Protein AF-A0A4R5WVM8-F1 (afdb_monomer_lite)

Radius of gyration: 20.5 Å; chains: 1; bounding box: 58×30×49 Å

Structure (mmCIF, N/CA/C/O backbone):
data_AF-A0A4R5WVM8-F1
#
_entry.id   AF-A0A4R5WVM8-F1
#
loop_
_atom_site.group_PDB
_atom_site.id
_atom_site.type_symbol
_atom_site.label_atom_id
_atom_site.label_alt_id
_atom_site.label_comp_id
_atom_site.label_asym_id
_atom_site.label_entity_id
_atom_site.label_seq_id
_atom_site.pdbx_PDB_ins_code
_atom_site.Cartn_x
_atom_site.Cartn_y
_atom_site.Cartn_z
_atom_site.occupancy
_atom_site.B_iso_or_equiv
_atom_site.auth_seq_id
_atom_site.auth_comp_id
_atom_site.auth_asym_id
_atom_site.auth_atom_id
_atom_site.pdbx_PDB_model_num
ATOM 1 N N . MET A 1 1 ? 36.951 17.154 -14.760 1.00 49.91 1 MET A N 1
ATOM 2 C CA . MET A 1 1 ? 36.789 16.635 -13.388 1.00 49.91 1 MET A CA 1
ATOM 3 C C . MET A 1 1 ? 35.456 15.927 -13.402 1.00 49.91 1 MET A C 1
ATOM 5 O O . MET A 1 1 ? 34.437 16.581 -13.221 1.00 49.91 1 MET A O 1
ATOM 9 N N . ASP A 1 2 ? 35.464 14.653 -13.777 1.00 64.06 2 ASP A N 1
ATOM 10 C CA . ASP A 1 2 ? 34.254 13.838 -13.799 1.00 64.06 2 ASP A CA 1
ATOM 11 C C . ASP A 1 2 ? 33.844 13.581 -12.348 1.00 64.06 2 ASP A C 1
ATOM 13 O O . ASP A 1 2 ? 34.681 13.200 -11.528 1.00 64.06 2 ASP A O 1
ATOM 17 N N . ASP A 1 3 ? 32.599 13.902 -11.994 1.00 62.12 3 ASP A N 1
ATOM 18 C CA . ASP A 1 3 ? 32.075 13.632 -10.656 1.00 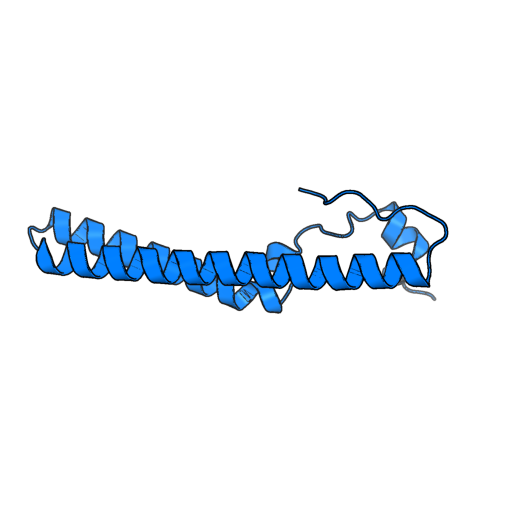62.12 3 ASP A CA 1
ATOM 19 C C . ASP A 1 3 ? 32.031 12.104 -10.475 1.00 62.12 3 ASP A C 1
ATOM 21 O O . ASP A 1 3 ? 31.317 11.446 -11.238 1.00 62.12 3 ASP A O 1
ATOM 25 N N . PRO A 1 4 ? 32.748 11.517 -9.495 1.00 59.78 4 PRO A N 1
ATOM 26 C CA . PRO A 1 4 ? 32.741 10.072 -9.272 1.00 59.78 4 PRO A CA 1
ATOM 27 C C . PRO A 1 4 ? 31.338 9.515 -8.994 1.00 59.78 4 PRO A C 1
ATOM 29 O O . PRO A 1 4 ? 31.103 8.324 -9.157 1.00 59.78 4 PRO A O 1
ATOM 32 N N . ARG A 1 5 ? 30.371 10.369 -8.627 1.00 58.91 5 ARG A N 1
ATOM 33 C CA . ARG A 1 5 ? 28.951 10.001 -8.510 1.00 58.91 5 ARG A CA 1
ATOM 34 C C . ARG A 1 5 ? 28.242 9.780 -9.848 1.00 58.91 5 ARG A C 1
ATOM 36 O O . ARG A 1 5 ? 27.068 9.443 -9.854 1.00 58.91 5 ARG A O 1
ATOM 43 N N . THR A 1 6 ? 28.905 10.021 -10.973 1.00 62.38 6 THR A N 1
ATOM 44 C CA . THR A 1 6 ? 28.304 9.900 -12.310 1.00 62.38 6 THR A CA 1
ATOM 45 C C . THR A 1 6 ? 29.005 8.846 -13.161 1.00 62.38 6 THR A C 1
ATOM 47 O O . THR A 1 6 ? 28.560 8.597 -14.277 1.00 62.38 6 THR A O 1
ATOM 50 N N . ASP A 1 7 ? 30.068 8.207 -12.655 1.00 75.81 7 ASP A N 1
ATOM 51 C CA . ASP A 1 7 ? 30.700 7.076 -13.336 1.00 75.81 7 ASP A CA 1
ATOM 52 C C . ASP A 1 7 ? 29.769 5.850 -13.255 1.00 75.81 7 ASP A C 1
ATOM 54 O O . ASP A 1 7 ? 29.569 5.308 -12.162 1.00 75.81 7 ASP A O 1
ATOM 58 N N . PRO A 1 8 ? 29.191 5.390 -14.383 1.00 70.75 8 PRO A N 1
ATOM 59 C CA . PRO A 1 8 ? 28.265 4.264 -14.376 1.00 70.75 8 PRO A CA 1
ATOM 60 C C . PRO A 1 8 ? 28.925 2.974 -13.882 1.00 70.75 8 PRO A C 1
ATOM 62 O O . PRO A 1 8 ? 28.254 2.143 -13.273 1.00 70.75 8 PRO A O 1
ATOM 65 N N . VAL A 1 9 ? 30.230 2.807 -14.121 1.00 75.50 9 VAL A N 1
ATOM 66 C CA . VAL A 1 9 ? 30.961 1.583 -13.777 1.00 75.50 9 VAL A CA 1
ATOM 67 C C . VAL A 1 9 ? 31.220 1.514 -12.274 1.00 75.50 9 VAL A C 1
ATOM 69 O O . VAL A 1 9 ? 31.020 0.464 -11.662 1.00 75.50 9 VAL A O 1
ATOM 72 N N . ASP A 1 10 ? 31.621 2.624 -11.647 1.00 73.62 10 ASP A N 1
ATOM 73 C CA . ASP A 1 10 ? 31.838 2.640 -10.196 1.00 73.62 10 ASP A CA 1
ATOM 74 C C . ASP A 1 10 ? 30.514 2.641 -9.413 1.00 73.62 10 ASP A C 1
ATOM 76 O O . ASP A 1 10 ? 30.426 2.026 -8.343 1.00 73.62 10 ASP A O 1
ATOM 80 N N . HIS A 1 11 ? 29.445 3.227 -9.969 1.00 71.38 11 HIS A N 1
ATOM 81 C CA . HIS A 1 11 ? 28.109 3.133 -9.380 1.00 71.38 11 HIS A CA 1
ATOM 82 C C . HIS A 1 11 ? 27.545 1.709 -9.392 1.00 71.38 11 HIS A C 1
ATOM 84 O O . HIS A 1 11 ? 26.999 1.279 -8.371 1.00 71.38 11 HIS A O 1
ATOM 90 N N . ASP A 1 12 ? 27.728 0.963 -10.482 1.00 72.94 12 ASP A N 1
ATOM 91 C CA . ASP A 1 12 ? 27.322 -0.447 -10.575 1.00 72.94 12 ASP A CA 1
ATOM 92 C C . ASP A 1 12 ? 28.089 -1.330 -9.571 1.00 72.94 12 ASP A C 1
ATOM 94 O O . ASP A 1 12 ? 27.533 -2.236 -8.951 1.00 72.94 12 ASP A O 1
ATOM 98 N N . ARG A 1 13 ? 29.368 -1.013 -9.324 1.00 73.88 13 ARG A N 1
ATOM 99 C CA . ARG A 1 13 ? 30.232 -1.785 -8.419 1.00 73.88 13 ARG A CA 1
ATOM 100 C C . ARG A 1 13 ? 29.974 -1.524 -6.932 1.00 73.88 13 ARG A C 1
ATOM 102 O O . ARG A 1 13 ? 30.176 -2.421 -6.114 1.00 73.88 13 ARG A O 1
ATOM 109 N N . THR A 1 14 ? 29.616 -0.296 -6.554 1.00 80.00 14 THR A N 1
ATOM 110 C CA . THR A 1 14 ? 29.584 0.138 -5.141 1.00 80.00 14 THR A CA 1
ATOM 111 C C . THR A 1 14 ? 28.183 0.362 -4.581 1.00 80.00 14 THR A C 1
ATOM 113 O O . THR A 1 14 ? 28.029 0.506 -3.365 1.00 80.00 14 THR A O 1
ATOM 116 N N . THR A 1 15 ? 27.149 0.363 -5.427 1.00 72.38 15 THR A N 1
ATOM 117 C CA . THR A 1 15 ? 25.763 0.580 -5.000 1.00 72.38 15 THR A CA 1
ATOM 118 C C . THR A 1 15 ? 24.886 -0.630 -5.296 1.00 72.38 15 THR A C 1
ATOM 120 O O . THR A 1 15 ? 25.089 -1.365 -6.254 1.00 72.38 15 THR A O 1
ATOM 123 N N . ARG A 1 16 ? 23.874 -0.859 -4.452 1.00 71.50 16 ARG A N 1
ATOM 124 C CA . ARG A 1 16 ? 22.829 -1.842 -4.753 1.00 71.50 16 ARG A CA 1
ATOM 125 C C . ARG A 1 16 ? 21.782 -1.148 -5.619 1.00 71.50 16 ARG A C 1
ATOM 127 O O . ARG A 1 16 ? 21.104 -0.246 -5.129 1.00 71.50 16 ARG A O 1
ATOM 134 N N . GLN A 1 17 ? 21.627 -1.611 -6.857 1.00 69.94 17 GLN A N 1
ATOM 135 C CA . GLN A 1 17 ? 20.783 -1.012 -7.902 1.00 69.94 17 GLN A CA 1
ATOM 136 C C . GLN A 1 17 ? 19.353 -0.656 -7.437 1.00 69.94 17 GLN A C 1
ATOM 138 O O . GLN A 1 17 ? 18.816 0.379 -7.817 1.00 69.94 17 GLN A O 1
ATOM 143 N N . HIS A 1 18 ? 18.768 -1.457 -6.536 1.00 71.75 18 HIS A N 1
ATOM 144 C CA . HIS A 1 18 ? 17.405 -1.268 -6.010 1.00 71.75 18 HIS A CA 1
ATOM 145 C C . HIS A 1 18 ? 17.333 -0.775 -4.548 1.00 71.75 18 HIS A C 1
ATOM 147 O O . HIS A 1 18 ? 16.280 -0.830 -3.906 1.00 71.75 18 HIS A O 1
ATOM 153 N N . ALA A 1 19 ? 18.434 -0.290 -3.963 1.00 76.38 19 ALA A N 1
ATOM 154 C CA . ALA A 1 19 ? 18.419 0.179 -2.576 1.00 76.38 19 ALA A CA 1
ATOM 155 C C . ALA A 1 19 ? 17.545 1.431 -2.390 1.00 76.38 19 ALA A C 1
ATOM 157 O O . ALA A 1 19 ? 17.803 2.501 -2.942 1.00 76.38 19 ALA A O 1
ATOM 158 N N . GLY A 1 20 ? 16.523 1.306 -1.538 1.00 73.50 20 GLY A N 1
ATOM 159 C CA . GLY A 1 20 ? 15.611 2.403 -1.219 1.00 73.50 20 GLY A CA 1
ATOM 160 C C . GLY A 1 20 ? 14.633 2.750 -2.342 1.00 73.50 20 GLY A C 1
ATOM 161 O O . GLY A 1 20 ? 13.976 3.787 -2.254 1.00 73.50 20 GLY A O 1
ATOM 162 N N . GLU A 1 21 ? 14.494 1.900 -3.367 1.00 77.19 21 GLU A N 1
ATOM 163 C CA . GLU A 1 21 ? 13.567 2.122 -4.485 1.00 77.19 21 GLU A CA 1
ATOM 164 C C . GLU A 1 21 ? 12.127 2.317 -3.996 1.00 77.19 21 GLU A C 1
ATOM 166 O O . GLU A 1 21 ? 11.412 3.191 -4.485 1.00 77.19 21 GLU A O 1
ATOM 171 N N . ALA A 1 22 ? 11.722 1.571 -2.964 1.00 73.50 22 ALA A N 1
ATOM 172 C CA . ALA A 1 22 ? 10.415 1.727 -2.339 1.00 73.50 22 ALA A CA 1
ATOM 173 C C . ALA A 1 22 ? 10.139 3.184 -1.919 1.00 73.50 22 ALA A C 1
ATOM 175 O O . ALA A 1 22 ? 9.052 3.685 -2.185 1.00 73.50 22 ALA A O 1
ATOM 176 N N . MET A 1 23 ? 11.122 3.879 -1.331 1.00 72.75 23 MET A N 1
ATOM 177 C CA . MET A 1 23 ? 10.955 5.251 -0.831 1.00 72.75 23 MET A CA 1
ATOM 178 C C . MET A 1 23 ? 11.313 6.336 -1.853 1.00 72.75 23 MET A C 1
ATOM 180 O O . MET A 1 23 ? 10.693 7.395 -1.851 1.00 72.75 23 MET A O 1
ATOM 184 N N . LYS A 1 24 ? 12.318 6.107 -2.707 1.00 74.88 24 LYS A N 1
ATOM 185 C CA . LYS A 1 24 ? 12.826 7.118 -3.652 1.00 74.88 24 LYS A CA 1
ATOM 186 C C . LYS A 1 24 ? 12.047 7.170 -4.962 1.00 74.88 24 LYS A C 1
ATOM 188 O O . LYS A 1 24 ? 12.008 8.218 -5.601 1.00 74.88 24 LYS A O 1
ATOM 193 N N . ASN A 1 25 ? 11.442 6.062 -5.384 1.00 77.38 25 ASN A N 1
ATOM 194 C CA . ASN A 1 25 ? 10.677 6.041 -6.621 1.00 77.38 25 ASN A CA 1
ATOM 195 C C . ASN A 1 25 ? 9.368 6.817 -6.422 1.00 77.38 25 ASN A C 1
ATOM 197 O O . ASN A 1 25 ? 8.458 6.359 -5.729 1.00 77.38 25 ASN A O 1
ATOM 201 N N . GLY A 1 26 ? 9.254 7.983 -7.065 1.00 78.38 26 GLY A N 1
ATOM 202 C CA . GLY A 1 26 ? 8.067 8.837 -6.981 1.00 78.38 26 GLY A CA 1
ATOM 203 C C . GLY A 1 26 ? 6.773 8.111 -7.361 1.00 78.38 26 GLY A C 1
ATOM 204 O O . GLY A 1 26 ? 5.723 8.406 -6.795 1.00 78.38 26 GLY A O 1
ATOM 205 N N . ALA A 1 27 ? 6.837 7.091 -8.223 1.00 81.56 27 ALA A N 1
ATOM 206 C CA . ALA A 1 27 ? 5.674 6.273 -8.560 1.00 81.56 27 ALA A CA 1
ATOM 207 C C . ALA A 1 27 ? 5.146 5.450 -7.366 1.00 81.56 27 ALA A C 1
ATOM 209 O O . ALA A 1 27 ? 3.948 5.177 -7.303 1.00 81.56 27 ALA A O 1
ATOM 210 N N . ASN A 1 28 ? 6.002 5.088 -6.404 1.00 82.56 28 ASN A N 1
ATOM 211 C CA . ASN A 1 28 ? 5.619 4.331 -5.208 1.00 82.56 28 ASN A CA 1
ATOM 212 C C . ASN A 1 28 ? 4.977 5.215 -4.126 1.00 82.56 28 ASN A C 1
ATOM 214 O O . ASN A 1 28 ? 4.230 4.702 -3.292 1.00 82.56 28 ASN A O 1
ATOM 218 N N . SER A 1 29 ? 5.205 6.535 -4.168 1.00 82.50 29 SER A N 1
ATOM 219 C CA . SER A 1 29 ? 4.702 7.489 -3.165 1.00 82.50 29 SER A CA 1
ATOM 220 C C . SER A 1 29 ? 3.182 7.420 -2.973 1.00 82.50 29 SER A C 1
ATOM 222 O O . SER A 1 29 ? 2.703 7.448 -1.842 1.00 82.50 29 SER A O 1
ATOM 224 N N . VAL A 1 30 ? 2.429 7.228 -4.062 1.00 85.44 30 VAL A N 1
ATOM 225 C CA . VAL A 1 30 ? 0.962 7.104 -4.045 1.00 85.44 30 V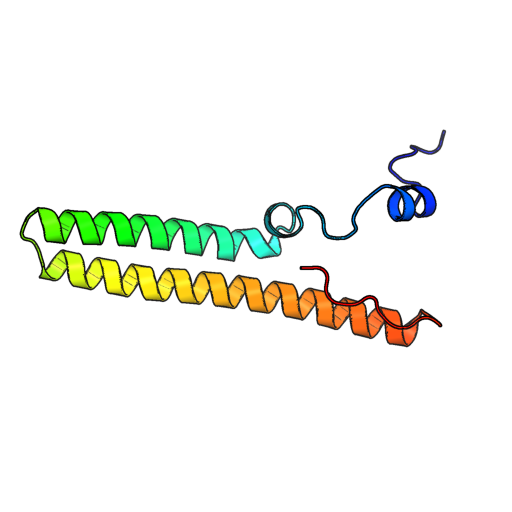AL A CA 1
ATOM 226 C C . VAL A 1 30 ? 0.510 5.901 -3.221 1.00 85.44 30 VAL A C 1
ATOM 228 O O . VAL A 1 30 ? -0.361 6.027 -2.363 1.00 85.44 30 VAL A O 1
ATOM 231 N N . GLY A 1 31 ? 1.103 4.729 -3.454 1.00 85.75 31 GLY A N 1
ATOM 232 C CA . GLY A 1 31 ? 0.695 3.529 -2.733 1.00 85.75 31 GLY A CA 1
ATOM 233 C C . GLY A 1 31 ? 1.169 3.530 -1.277 1.00 85.75 31 GLY A C 1
ATOM 234 O O . GLY A 1 31 ? 0.443 3.043 -0.415 1.00 85.75 31 GLY A O 1
ATOM 235 N N . ILE A 1 32 ? 2.314 4.154 -0.971 1.00 87.12 32 ILE A N 1
ATOM 236 C CA . ILE A 1 32 ? 2.767 4.365 0.416 1.00 87.12 32 ILE A CA 1
ATOM 237 C C . ILE A 1 32 ? 1.808 5.300 1.160 1.00 87.12 32 ILE A C 1
ATOM 239 O O . ILE A 1 32 ? 1.389 4.984 2.273 1.00 87.12 32 ILE A O 1
ATOM 243 N N . ALA A 1 33 ? 1.414 6.416 0.539 1.00 87.94 33 ALA A N 1
ATOM 244 C CA . ALA A 1 33 ? 0.448 7.345 1.118 1.00 87.94 33 ALA A CA 1
ATOM 245 C C . ALA A 1 33 ? -0.905 6.663 1.371 1.00 87.94 33 ALA A C 1
ATOM 247 O O . ALA A 1 33 ? -1.468 6.803 2.456 1.00 87.94 33 ALA A O 1
ATOM 248 N N . ALA A 1 34 ? -1.389 5.864 0.414 1.00 87.00 34 ALA A N 1
ATOM 249 C CA . ALA A 1 34 ? -2.611 5.083 0.579 1.00 87.00 34 ALA A CA 1
ATOM 250 C C . ALA A 1 34 ? -2.510 4.112 1.767 1.00 87.00 34 ALA A C 1
ATOM 252 O O . ALA A 1 34 ? -3.379 4.122 2.634 1.00 87.00 34 ALA A O 1
ATOM 253 N N . VAL A 1 35 ? -1.430 3.332 1.878 1.00 89.75 35 VAL A N 1
ATOM 254 C CA . VAL A 1 35 ? -1.231 2.434 3.031 1.00 89.75 35 VAL A CA 1
ATOM 255 C C . VAL A 1 35 ? -1.226 3.215 4.350 1.00 89.75 35 VAL A C 1
ATOM 257 O O . VAL A 1 35 ? -1.891 2.793 5.293 1.00 89.75 35 VAL A O 1
ATOM 260 N N . GLY A 1 36 ? -0.559 4.372 4.409 1.00 91.00 36 GLY A N 1
ATOM 261 C CA . GLY A 1 36 ? -0.562 5.243 5.589 1.00 91.00 36 GLY A CA 1
ATOM 262 C C . GLY A 1 36 ? -1.968 5.692 5.999 1.00 91.00 36 GLY A C 1
ATOM 263 O O . GLY A 1 36 ? -2.352 5.526 7.156 1.00 91.00 36 GLY A O 1
ATOM 264 N N . ILE A 1 37 ? -2.770 6.172 5.042 1.00 93.62 37 ILE A N 1
ATOM 265 C CA . ILE A 1 37 ? -4.174 6.562 5.272 1.00 93.62 37 ILE A CA 1
ATOM 266 C C . ILE A 1 37 ? -4.989 5.375 5.795 1.00 93.62 37 ILE A C 1
ATOM 268 O O . ILE A 1 37 ? -5.765 5.513 6.741 1.00 93.62 37 ILE A O 1
ATOM 272 N N . GLY A 1 38 ? -4.796 4.197 5.204 1.00 89.12 38 GLY A N 1
ATOM 273 C CA . GLY A 1 38 ? -5.472 2.980 5.626 1.00 89.12 38 GLY A CA 1
ATOM 274 C C . GLY A 1 38 ? -5.129 2.565 7.060 1.00 89.12 38 GLY A C 1
ATOM 275 O O . GLY A 1 38 ? -6.020 2.195 7.820 1.00 89.12 38 GLY A O 1
ATOM 276 N N . VAL A 1 39 ? -3.865 2.697 7.473 1.00 94.25 39 VAL A N 1
ATOM 277 C CA . VAL A 1 39 ? -3.445 2.451 8.865 1.00 94.25 39 VAL A CA 1
ATOM 278 C C . VAL A 1 39 ? -4.108 3.441 9.825 1.00 94.25 39 VAL A C 1
ATOM 280 O O . VAL A 1 39 ? -4.613 3.028 10.868 1.00 94.25 39 VAL A O 1
ATOM 283 N N . THR A 1 40 ? -4.177 4.729 9.477 1.00 94.25 40 THR A N 1
ATOM 284 C CA . THR A 1 40 ? -4.881 5.726 10.300 1.00 94.25 40 THR A CA 1
ATOM 285 C C . THR A 1 40 ? -6.366 5.388 10.446 1.00 94.25 40 THR A C 1
ATOM 287 O O . THR A 1 40 ? -6.882 5.394 11.562 1.00 94.25 40 THR A O 1
ATOM 290 N N . ALA A 1 41 ? -7.040 5.019 9.351 1.00 91.75 41 ALA A N 1
ATOM 291 C CA . ALA A 1 41 ? -8.444 4.607 9.381 1.00 91.75 41 ALA A CA 1
ATOM 292 C C . ALA A 1 41 ? -8.669 3.362 10.257 1.00 91.75 41 ALA A C 1
ATOM 294 O O . ALA A 1 41 ? -9.650 3.298 11.000 1.00 91.75 41 ALA A O 1
ATOM 295 N N . LEU A 1 42 ? -7.736 2.403 10.230 1.00 91.25 42 LEU A N 1
ATOM 296 C CA . LEU A 1 42 ? -7.784 1.221 11.086 1.00 91.25 42 LEU A CA 1
ATOM 297 C C . LEU A 1 42 ? -7.720 1.614 12.568 1.00 91.25 42 LEU A C 1
ATOM 299 O O . LEU A 1 42 ? -8.571 1.187 13.344 1.00 91.25 42 LEU A O 1
ATOM 303 N N . ILE A 1 43 ? -6.772 2.477 12.951 1.00 96.19 43 ILE A N 1
ATOM 304 C CA . ILE A 1 43 ? -6.633 2.976 14.331 1.00 96.19 43 ILE A CA 1
ATOM 305 C C . ILE A 1 43 ? -7.927 3.656 14.797 1.00 96.19 43 ILE A C 1
ATOM 307 O O . ILE A 1 43 ? -8.417 3.366 15.890 1.00 96.19 43 ILE A O 1
ATOM 311 N N . THR A 1 44 ? -8.520 4.511 13.958 1.00 92.56 44 THR A N 1
ATOM 312 C CA . THR A 1 44 ? -9.808 5.154 14.255 1.00 92.56 44 THR A CA 1
ATOM 313 C C . THR A 1 44 ? -10.925 4.127 14.455 1.00 92.56 44 THR A C 1
ATOM 315 O O . THR A 1 44 ? -11.723 4.266 15.382 1.00 92.56 44 THR A O 1
ATOM 318 N N . GLY A 1 45 ? -10.969 3.071 13.637 1.00 91.75 45 GLY A N 1
ATOM 319 C CA . GLY A 1 45 ? -11.944 1.992 13.779 1.00 91.75 45 GLY A CA 1
ATOM 320 C C . GLY A 1 45 ? -11.808 1.229 15.096 1.00 91.75 45 GLY A C 1
ATOM 321 O O . GLY A 1 45 ? -12.805 1.025 15.791 1.00 91.75 45 GLY A O 1
ATOM 322 N N . LEU A 1 46 ? -10.580 0.876 15.491 1.00 93.31 46 LEU A N 1
ATOM 323 C CA . LEU A 1 46 ? -10.317 0.237 16.786 1.00 93.31 46 LEU A CA 1
ATOM 324 C C . LEU A 1 46 ? -10.736 1.135 17.956 1.00 93.31 46 LEU A C 1
ATOM 326 O O . LEU A 1 46 ? -11.354 0.656 18.906 1.00 93.31 46 LEU A O 1
ATOM 330 N N . PHE A 1 47 ? -10.453 2.436 17.877 1.00 95.00 47 PHE A N 1
ATOM 331 C CA . PHE A 1 47 ? -10.874 3.396 18.897 1.00 95.00 47 PHE A CA 1
ATOM 332 C C . PHE A 1 47 ? -12.404 3.494 19.005 1.00 95.00 47 PHE A C 1
ATOM 334 O O . PHE A 1 47 ? -12.958 3.527 20.106 1.00 95.00 47 PHE A O 1
ATOM 341 N N . ALA A 1 48 ? -13.111 3.480 17.873 1.00 93.19 48 ALA A N 1
ATOM 342 C CA . ALA A 1 48 ? -14.571 3.465 17.856 1.00 93.19 48 ALA A CA 1
ATOM 343 C C . ALA A 1 48 ? -15.142 2.190 18.501 1.00 93.19 48 ALA A C 1
ATOM 345 O O . ALA A 1 48 ? -16.098 2.271 19.271 1.00 93.19 48 ALA A O 1
ATOM 346 N N . PHE A 1 49 ? -14.530 1.023 18.275 1.00 90.94 49 PHE A N 1
ATOM 347 C CA . PHE A 1 49 ? -14.916 -0.202 18.984 1.00 90.94 49 PHE A CA 1
ATOM 348 C C . PHE A 1 49 ? -14.672 -0.102 20.492 1.00 90.94 49 PHE A C 1
ATOM 350 O O . PHE A 1 49 ? -15.561 -0.437 21.272 1.00 90.94 49 PHE A O 1
ATOM 357 N N . ALA A 1 50 ? -13.510 0.412 20.904 1.00 93.44 50 ALA A N 1
ATOM 358 C CA . ALA A 1 50 ? -13.164 0.581 22.315 1.00 93.44 50 ALA A CA 1
ATOM 359 C C . ALA A 1 50 ? -14.101 1.555 23.055 1.00 93.44 50 ALA A C 1
ATOM 361 O O . ALA A 1 50 ? -14.309 1.418 24.257 1.00 93.44 50 ALA A O 1
ATOM 362 N N . THR A 1 51 ? -14.693 2.514 22.340 1.00 96.44 51 THR A N 1
ATOM 363 C CA . THR A 1 51 ? -15.623 3.516 22.891 1.00 96.44 51 THR A CA 1
ATOM 364 C C . THR A 1 51 ? -17.100 3.136 22.746 1.00 96.44 51 THR A C 1
ATOM 366 O O . THR A 1 51 ? -17.970 3.956 23.028 1.00 96.44 51 THR A O 1
ATOM 369 N N . GLY A 1 52 ? -17.411 1.906 22.319 1.00 94.44 52 GLY A N 1
ATOM 370 C CA . GLY A 1 52 ? -18.791 1.417 22.223 1.00 94.44 52 GLY A CA 1
ATOM 371 C C . GLY A 1 52 ? -19.553 1.882 20.977 1.00 94.44 52 GLY A C 1
ATOM 372 O O . GLY A 1 52 ? -20.780 1.836 20.964 1.00 94.44 52 GLY A O 1
ATOM 373 N N . ASN A 1 53 ? -18.851 2.293 19.916 1.00 93.31 53 ASN A N 1
ATOM 374 C CA . ASN A 1 53 ? -19.422 2.701 18.628 1.00 93.31 53 ASN A CA 1
ATOM 375 C C . ASN A 1 53 ? -19.136 1.663 17.520 1.00 93.31 53 ASN A C 1
ATOM 377 O O . ASN A 1 53 ? -18.369 1.936 16.590 1.00 93.31 53 ASN A O 1
ATOM 381 N N . PRO A 1 54 ? -19.752 0.464 17.562 1.00 89.31 54 PRO A N 1
ATOM 382 C CA . PRO A 1 54 ? -19.412 -0.630 16.651 1.00 89.31 54 PRO A CA 1
ATOM 383 C C . PRO A 1 54 ? -19.761 -0.346 15.184 1.00 89.31 54 PRO A C 1
ATOM 385 O O . PRO A 1 54 ? -19.061 -0.824 14.292 1.00 89.31 54 PRO A O 1
ATOM 388 N N . GLY A 1 55 ? -20.800 0.452 14.909 1.00 91.88 55 GLY A N 1
ATOM 389 C CA . GLY A 1 55 ? -21.158 0.841 13.539 1.00 91.88 55 GLY A CA 1
ATOM 390 C C . GLY A 1 55 ? -20.074 1.696 12.876 1.00 91.88 55 GLY A C 1
ATOM 391 O O . GLY A 1 55 ? -19.634 1.398 11.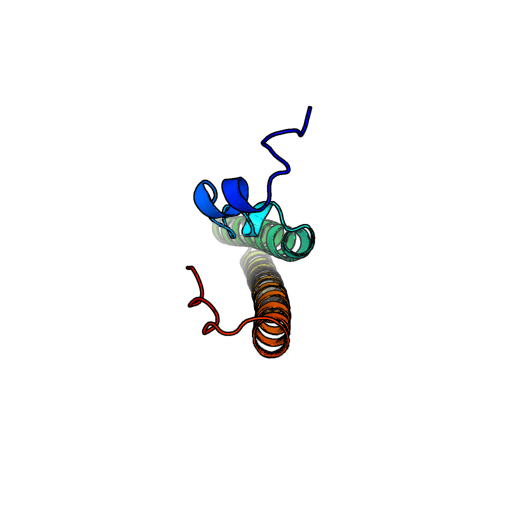765 1.00 91.88 55 GLY A O 1
ATOM 392 N N . VAL A 1 56 ? -19.578 2.706 13.599 1.00 91.56 56 VAL A N 1
ATOM 393 C CA . VAL A 1 56 ? -18.467 3.561 13.149 1.00 91.56 56 VAL A CA 1
ATOM 394 C C . VAL A 1 56 ? -17.181 2.745 13.024 1.00 91.56 56 VAL A C 1
ATOM 396 O O . VAL A 1 56 ? -16.483 2.855 12.017 1.00 91.56 56 VAL A O 1
ATOM 399 N N . GLY A 1 57 ? -16.905 1.875 14.003 1.00 90.69 57 GLY A N 1
ATOM 400 C CA . GLY A 1 57 ? -15.746 0.982 13.981 1.00 90.69 57 GLY A CA 1
ATOM 401 C C . GLY A 1 57 ? -15.725 0.082 12.750 1.00 90.69 57 GLY A C 1
ATOM 402 O O . GLY A 1 57 ? -14.722 0.020 12.041 1.00 90.69 57 GLY A O 1
ATOM 403 N N . THR A 1 58 ? -16.857 -0.547 12.435 1.00 94.75 58 THR A N 1
ATOM 404 C CA . THR A 1 58 ? -16.985 -1.437 11.273 1.00 94.75 58 THR A CA 1
ATOM 405 C C . THR A 1 58 ? -16.762 -0.679 9.967 1.00 94.75 58 THR A C 1
ATOM 407 O O . THR A 1 58 ? -15.972 -1.121 9.132 1.00 94.75 58 THR A O 1
ATOM 410 N N . GLY A 1 59 ? -17.396 0.487 9.800 1.00 95.00 59 GLY A N 1
ATOM 411 C CA . GLY A 1 59 ? -17.216 1.315 8.604 1.00 95.00 59 GLY A CA 1
ATOM 412 C C . GLY A 1 59 ? -15.762 1.749 8.404 1.00 95.00 59 GLY A C 1
ATOM 413 O O . GLY A 1 59 ? -15.217 1.605 7.309 1.00 95.00 59 GLY A O 1
ATOM 414 N N . ALA A 1 60 ? -15.104 2.207 9.472 1.00 91.38 60 ALA A N 1
ATOM 415 C CA . ALA A 1 60 ? -13.704 2.619 9.432 1.00 91.38 60 ALA A CA 1
ATOM 416 C C . ALA A 1 60 ? -12.760 1.460 9.067 1.00 91.38 60 ALA A C 1
ATOM 418 O O . ALA A 1 60 ? -11.870 1.640 8.236 1.00 91.38 60 ALA A O 1
ATOM 419 N N . VAL A 1 61 ? -12.983 0.258 9.613 1.00 92.12 61 VAL A N 1
ATOM 420 C CA . VAL A 1 61 ? -12.190 -0.936 9.272 1.00 92.12 61 VAL A CA 1
ATOM 421 C C . VAL A 1 61 ? -12.385 -1.346 7.813 1.00 92.12 61 VAL A C 1
ATOM 423 O O . VAL A 1 61 ? -11.405 -1.648 7.135 1.00 92.12 61 VAL A O 1
ATOM 426 N N . VAL A 1 62 ? -13.616 -1.323 7.294 1.00 96.56 62 VAL A N 1
ATOM 427 C CA . VAL A 1 62 ? -13.877 -1.638 5.878 1.00 96.56 62 VAL A CA 1
ATOM 428 C C . VAL A 1 62 ? -13.133 -0.665 4.964 1.00 96.56 62 VAL A C 1
ATOM 430 O O . VAL A 1 62 ? -12.437 -1.095 4.044 1.00 96.56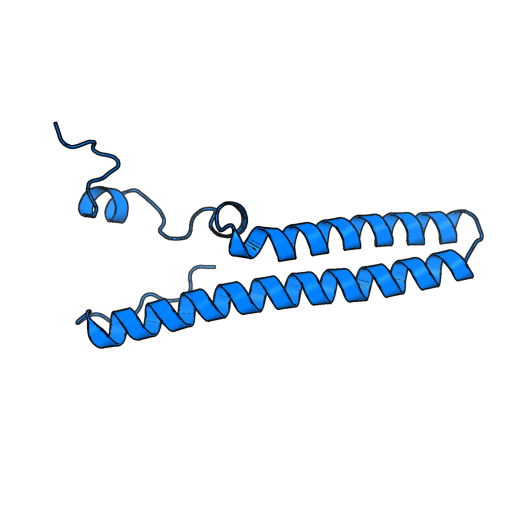 62 VAL A O 1
ATOM 433 N N . ILE A 1 63 ? -13.217 0.639 5.245 1.00 93.69 63 ILE A N 1
ATOM 434 C CA . ILE A 1 63 ? -12.492 1.665 4.484 1.00 93.69 63 IL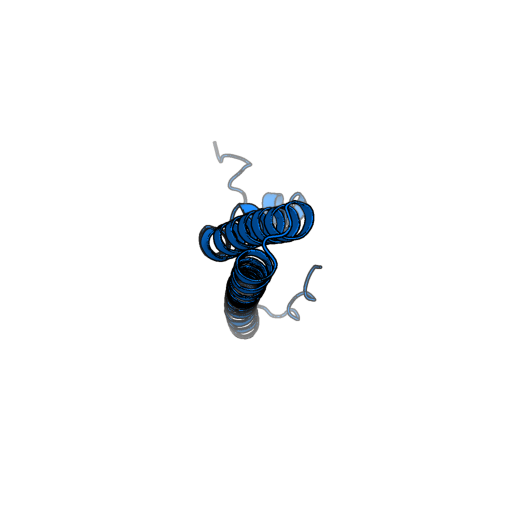E A CA 1
ATOM 435 C C . ILE A 1 63 ? -10.982 1.427 4.569 1.00 93.69 63 ILE A C 1
ATOM 437 O O . ILE A 1 63 ? -10.307 1.438 3.540 1.00 93.69 63 ILE A O 1
ATOM 441 N N . ALA A 1 64 ? -10.457 1.157 5.767 1.00 91.69 64 ALA A N 1
ATOM 442 C CA . ALA A 1 64 ? -9.045 0.864 5.971 1.00 91.69 64 ALA A CA 1
ATOM 443 C C . ALA A 1 64 ? -8.574 -0.298 5.089 1.00 91.69 64 ALA A C 1
ATOM 445 O O . ALA A 1 64 ? -7.601 -0.154 4.352 1.00 91.69 64 ALA A O 1
ATOM 446 N N . VAL A 1 65 ? -9.292 -1.425 5.101 1.00 94.00 65 VAL A N 1
ATOM 447 C CA . VAL A 1 65 ? -8.948 -2.607 4.297 1.00 94.00 65 VAL A CA 1
ATOM 448 C C . VAL A 1 65 ? -8.935 -2.280 2.805 1.00 94.00 65 VAL A C 1
ATOM 450 O O . VAL A 1 65 ? -7.978 -2.637 2.118 1.00 94.00 65 VAL A O 1
ATOM 453 N N . LEU A 1 66 ? -9.951 -1.572 2.301 1.00 96.19 66 LEU A N 1
ATOM 454 C CA . LEU A 1 66 ? -10.031 -1.201 0.885 1.00 96.19 66 LEU A CA 1
ATOM 455 C C . LEU A 1 66 ? -8.873 -0.288 0.467 1.00 96.19 66 LEU A C 1
ATOM 457 O O . LEU A 1 66 ? -8.253 -0.510 -0.574 1.00 96.19 66 LEU A O 1
ATOM 461 N N . VAL A 1 67 ? -8.549 0.709 1.291 1.00 93.19 67 VAL A N 1
ATOM 462 C CA . VAL A 1 67 ? -7.476 1.670 1.014 1.00 93.19 67 VAL A CA 1
ATOM 463 C C . VAL A 1 67 ? -6.099 0.998 1.073 1.00 93.19 67 VAL A C 1
ATOM 465 O O . VAL A 1 67 ? -5.285 1.196 0.169 1.00 93.19 67 VAL A O 1
ATOM 468 N N . ILE A 1 68 ? -5.848 0.148 2.076 1.00 90.25 68 ILE A N 1
ATOM 469 C CA . ILE A 1 68 ? -4.605 -0.636 2.175 1.00 90.25 68 ILE A CA 1
ATOM 470 C C . ILE A 1 68 ? -4.473 -1.559 0.961 1.00 90.25 68 ILE A C 1
ATOM 472 O O . ILE A 1 68 ? -3.418 -1.592 0.328 1.00 90.25 68 ILE A O 1
ATOM 476 N N . ALA A 1 69 ? -5.537 -2.281 0.596 1.00 93.62 69 ALA A N 1
ATOM 477 C CA . ALA A 1 69 ? -5.526 -3.182 -0.553 1.00 93.62 69 ALA A CA 1
ATOM 478 C C . ALA A 1 69 ? -5.234 -2.433 -1.862 1.00 93.62 69 ALA A C 1
ATOM 480 O O . ALA A 1 69 ? -4.406 -2.887 -2.655 1.00 93.62 69 ALA A O 1
ATOM 481 N N . ALA A 1 70 ? -5.849 -1.264 -2.066 1.00 92.88 70 ALA A N 1
ATOM 482 C CA . ALA A 1 70 ? -5.587 -0.413 -3.222 1.00 92.88 70 ALA A CA 1
ATOM 483 C C . ALA A 1 70 ? -4.129 0.084 -3.252 1.00 92.88 70 ALA A C 1
ATOM 485 O O . ALA A 1 70 ? -3.476 0.011 -4.295 1.00 92.88 70 ALA A O 1
ATOM 486 N N . GLY A 1 71 ? -3.590 0.518 -2.107 1.00 90.00 71 GLY A N 1
ATOM 487 C CA . GLY A 1 71 ? -2.194 0.948 -1.977 1.00 90.00 71 GLY A CA 1
ATOM 488 C C . GLY A 1 71 ? -1.193 -0.171 -2.278 1.00 90.00 71 GLY A C 1
ATOM 489 O O . GLY A 1 71 ? -0.251 0.024 -3.048 1.00 90.00 71 GLY A O 1
ATOM 490 N N . LEU A 1 72 ? -1.434 -1.376 -1.753 1.00 90.56 72 LEU A N 1
ATOM 491 C CA . LEU A 1 72 ? -0.613 -2.558 -2.035 1.00 90.56 72 LEU A CA 1
ATOM 492 C C . LEU A 1 72 ? -0.711 -2.994 -3.502 1.00 90.56 72 LEU A C 1
ATOM 494 O O . LEU A 1 72 ? 0.298 -3.367 -4.104 1.00 90.56 72 LEU A O 1
ATOM 498 N N . ALA A 1 73 ? -1.904 -2.935 -4.100 1.00 91.94 73 ALA A N 1
ATOM 499 C CA . ALA A 1 73 ? -2.095 -3.231 -5.517 1.00 91.94 73 ALA A CA 1
ATOM 500 C C . ALA A 1 73 ? -1.332 -2.239 -6.406 1.00 91.94 73 ALA A C 1
ATOM 502 O O . ALA A 1 73 ? -0.712 -2.651 -7.389 1.00 91.94 73 ALA A O 1
ATOM 503 N N . TRP A 1 74 ? -1.321 -0.955 -6.038 1.00 90.50 74 TRP A N 1
ATOM 504 C CA . TRP A 1 74 ? -0.536 0.066 -6.725 1.00 90.50 74 TRP A CA 1
ATOM 505 C C . TRP A 1 74 ? 0.966 -0.231 -6.664 1.00 90.50 74 TRP A C 1
ATOM 507 O O . TRP A 1 74 ? 1.599 -0.309 -7.716 1.00 90.50 74 TRP A O 1
ATOM 517 N N . LEU A 1 75 ? 1.511 -0.495 -5.468 1.00 87.94 75 LEU A N 1
ATOM 518 C CA . LEU A 1 75 ? 2.925 -0.859 -5.280 1.00 87.94 75 LEU A CA 1
ATOM 519 C C . LEU A 1 75 ? 3.330 -2.086 -6.108 1.00 87.94 75 LEU A C 1
ATOM 521 O O . LEU A 1 75 ? 4.382 -2.110 -6.742 1.00 87.94 75 LEU A O 1
ATOM 525 N N . ARG A 1 76 ? 2.481 -3.120 -6.145 1.00 88.31 76 ARG A N 1
ATOM 526 C CA . ARG A 1 76 ? 2.738 -4.306 -6.977 1.00 88.31 76 ARG A CA 1
ATOM 527 C C . ARG A 1 76 ? 2.757 -3.957 -8.461 1.00 88.31 76 ARG A C 1
ATOM 529 O O . ARG A 1 76 ? 3.591 -4.468 -9.205 1.00 88.31 76 ARG A O 1
ATOM 536 N N . ARG A 1 77 ? 1.844 -3.092 -8.907 1.00 89.62 77 ARG A N 1
ATOM 537 C CA . ARG A 1 77 ? 1.754 -2.683 -10.312 1.00 89.62 77 ARG A CA 1
ATOM 538 C C . ARG A 1 77 ? 2.976 -1.874 -10.742 1.00 89.62 77 ARG A C 1
ATOM 540 O O . ARG A 1 77 ? 3.480 -2.110 -11.838 1.00 89.62 77 ARG A O 1
ATOM 547 N N . THR A 1 78 ? 3.456 -0.952 -9.906 1.00 87.75 78 THR A N 1
ATOM 548 C CA . THR A 1 78 ? 4.659 -0.158 -10.199 1.00 87.75 78 THR A CA 1
ATOM 549 C C . THR A 1 78 ? 5.894 -1.045 -10.273 1.00 87.75 78 THR A C 1
ATOM 551 O O . THR A 1 78 ? 6.611 -0.981 -11.269 1.00 87.75 78 THR A O 1
ATOM 554 N N . HIS A 1 79 ? 6.071 -1.954 -9.312 1.00 85.00 79 HIS A N 1
ATOM 555 C CA . HIS A 1 79 ? 7.184 -2.904 -9.306 1.00 85.00 79 HIS A CA 1
ATOM 556 C C . HIS A 1 79 ? 7.176 -3.823 -10.541 1.00 85.00 79 HIS A C 1
ATOM 558 O O . HIS A 1 79 ? 8.188 -3.989 -11.221 1.00 85.00 79 HIS A O 1
ATOM 564 N N . ASN A 1 80 ? 6.006 -4.360 -10.908 1.00 86.50 80 ASN A N 1
ATOM 565 C CA . ASN A 1 80 ? 5.868 -5.195 -12.103 1.00 86.50 80 ASN A CA 1
ATOM 566 C C . ASN A 1 80 ? 6.141 -4.416 -13.394 1.00 86.50 80 ASN A C 1
ATOM 568 O O . ASN A 1 80 ? 6.699 -4.974 -14.336 1.00 86.50 80 ASN A O 1
ATOM 572 N N . ARG A 1 81 ? 5.761 -3.133 -13.449 1.00 87.94 81 ARG A N 1
ATOM 573 C CA . ARG A 1 81 ? 6.022 -2.279 -14.611 1.00 87.94 81 ARG A CA 1
ATOM 574 C C . ARG A 1 81 ? 7.517 -2.016 -14.784 1.00 87.94 81 ARG A C 1
ATOM 576 O O . ARG A 1 81 ? 7.995 -2.143 -15.905 1.00 87.94 81 ARG A O 1
ATOM 583 N N . VAL A 1 82 ? 8.234 -1.691 -13.706 1.00 85.06 82 VAL A N 1
ATOM 584 C CA . VAL A 1 82 ? 9.698 -1.508 -13.734 1.00 85.06 82 VAL A CA 1
ATOM 585 C C . VAL A 1 82 ? 10.368 -2.793 -14.210 1.00 85.06 82 VAL A C 1
ATOM 587 O O . VAL A 1 82 ? 11.100 -2.777 -15.195 1.00 85.06 82 VAL A O 1
ATOM 590 N N . ARG A 1 83 ? 10.008 -3.934 -13.614 1.00 85.62 83 ARG A N 1
ATOM 591 C CA . ARG A 1 83 ? 10.579 -5.229 -13.992 1.00 85.62 83 ARG A CA 1
ATOM 592 C C . ARG A 1 83 ? 10.283 -5.632 -15.437 1.00 85.62 83 ARG A C 1
ATOM 594 O O . ARG A 1 83 ? 11.140 -6.207 -16.095 1.00 85.62 83 ARG A O 1
ATOM 601 N N . ALA A 1 84 ? 9.094 -5.327 -15.953 1.00 87.94 84 ALA A N 1
ATOM 602 C CA . ALA A 1 84 ? 8.764 -5.594 -17.350 1.00 87.94 84 ALA A CA 1
ATOM 603 C C . ALA A 1 84 ? 9.607 -4.756 -18.325 1.00 87.94 84 ALA A C 1
ATOM 605 O O . ALA A 1 84 ? 9.943 -5.241 -19.403 1.00 87.94 84 ALA A O 1
ATOM 606 N N . VAL A 1 85 ? 9.941 -3.513 -17.965 1.00 87.62 85 VAL A N 1
ATOM 607 C CA . VAL A 1 85 ? 10.828 -2.658 -18.768 1.00 87.62 85 VAL A CA 1
ATOM 608 C C . VAL A 1 85 ? 12.269 -3.161 -18.696 1.00 87.62 85 VAL A C 1
ATOM 610 O O . VAL A 1 85 ? 12.892 -3.290 -19.744 1.00 87.62 85 VAL A O 1
ATOM 613 N N . GLU A 1 86 ? 12.752 -3.525 -17.506 1.00 85.94 86 GLU A N 1
ATOM 614 C CA . GLU A 1 86 ? 14.096 -4.083 -17.302 1.00 85.94 86 GLU A CA 1
ATOM 615 C C . GLU A 1 86 ? 14.312 -5.343 -18.147 1.00 85.94 86 GLU A C 1
ATOM 617 O O . GLU A 1 86 ? 15.265 -5.432 -18.914 1.00 85.94 86 GLU A O 1
ATOM 622 N N . LEU A 1 87 ? 13.367 -6.289 -18.088 1.00 87.62 87 LEU A N 1
ATOM 623 C CA . LEU A 1 87 ? 13.430 -7.527 -18.867 1.00 87.62 87 LEU A CA 1
ATOM 624 C C . LEU A 1 87 ? 13.458 -7.260 -20.377 1.00 87.62 87 LEU A C 1
ATOM 626 O O . LEU A 1 87 ? 14.228 -7.896 -21.088 1.00 87.62 87 LEU A O 1
ATOM 630 N N . ARG A 1 88 ? 12.651 -6.307 -20.865 1.00 89.06 88 ARG A N 1
ATOM 631 C CA . ARG A 1 88 ? 12.642 -5.921 -22.287 1.00 89.06 88 ARG A CA 1
ATOM 632 C C . ARG A 1 88 ? 13.945 -5.258 -22.717 1.00 89.06 88 ARG A C 1
ATOM 634 O O . ARG A 1 88 ? 14.392 -5.480 -23.835 1.00 89.06 88 ARG A O 1
ATOM 641 N N . TRP A 1 89 ? 14.527 -4.419 -21.863 1.00 88.56 89 TRP A N 1
ATOM 642 C CA . TRP A 1 89 ? 15.805 -3.783 -22.155 1.00 88.56 89 TRP A CA 1
ATOM 643 C C . TRP A 1 89 ? 16.929 -4.821 -22.208 1.00 88.56 89 TRP A C 1
ATOM 645 O O . TRP A 1 89 ? 17.698 -4.814 -23.167 1.00 88.56 89 TRP A O 1
ATOM 655 N N . HIS A 1 90 ? 16.960 -5.747 -21.243 1.00 86.88 90 HIS A N 1
ATOM 656 C CA . HIS A 1 90 ? 17.964 -6.807 -21.159 1.00 86.88 90 HIS A CA 1
ATOM 657 C C . HIS A 1 90 ? 17.921 -7.740 -22.374 1.00 86.88 90 HIS A C 1
ATOM 659 O O . HIS A 1 90 ? 18.963 -8.024 -22.949 1.00 86.88 90 HIS A O 1
ATOM 665 N N . ASP A 1 91 ? 16.722 -8.149 -22.799 1.00 88.50 91 ASP A N 1
ATOM 666 C CA . ASP A 1 91 ? 16.511 -8.983 -23.992 1.00 88.50 91 ASP A CA 1
ATOM 667 C C . ASP A 1 91 ? 17.006 -8.302 -25.283 1.00 88.50 91 ASP A C 1
ATOM 669 O O . ASP A 1 91 ? 17.485 -8.958 -26.201 1.00 88.50 91 ASP A O 1
ATOM 673 N N . ALA A 1 92 ? 16.933 -6.969 -25.344 1.00 89.94 92 ALA A N 1
ATOM 674 C CA . ALA A 1 92 ? 17.328 -6.200 -26.521 1.00 89.94 92 ALA A CA 1
ATOM 675 C C . ALA A 1 92 ? 18.799 -5.732 -26.527 1.00 89.94 92 ALA A C 1
ATOM 677 O O . ALA A 1 92 ? 19.308 -5.407 -27.598 1.00 89.94 92 ALA A O 1
ATOM 678 N N . HIS A 1 93 ? 19.467 -5.641 -25.369 1.00 86.56 93 HIS A N 1
ATOM 679 C CA . HIS A 1 93 ? 20.765 -4.950 -25.245 1.00 86.56 93 HIS A CA 1
ATOM 680 C C . HIS A 1 93 ? 21.832 -5.696 -24.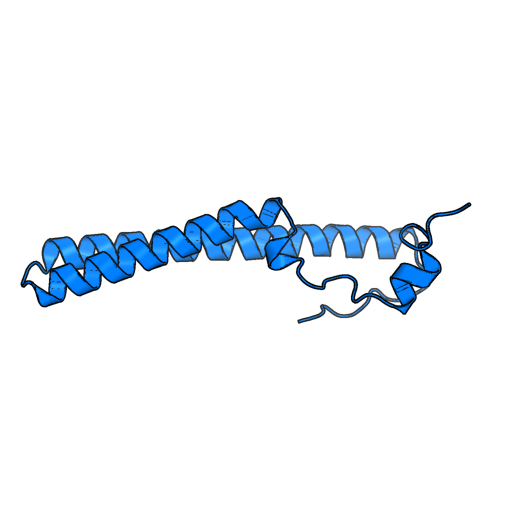430 1.00 86.56 93 HIS A C 1
ATOM 682 O O . HIS A 1 93 ? 22.926 -5.159 -24.257 1.00 86.56 93 HIS A O 1
ATOM 688 N N . SER A 1 94 ? 21.552 -6.890 -23.902 1.00 82.38 94 SER A N 1
ATOM 689 C CA . SER A 1 94 ? 22.488 -7.605 -23.032 1.00 82.38 94 SER A CA 1
ATOM 690 C C . SER A 1 94 ? 22.657 -9.061 -23.447 1.00 82.38 94 SER A C 1
ATOM 692 O O . SER A 1 94 ? 21.693 -9.813 -23.537 1.00 82.38 94 SER A O 1
ATOM 694 N N . ASP A 1 95 ? 23.912 -9.484 -23.597 1.00 82.94 95 ASP A N 1
ATOM 695 C CA . ASP A 1 95 ? 24.275 -10.886 -23.851 1.00 82.94 95 ASP A CA 1
ATOM 696 C C . ASP A 1 95 ? 24.208 -11.756 -22.582 1.00 82.94 95 ASP A C 1
ATOM 698 O O . ASP A 1 95 ? 24.498 -12.955 -22.605 1.00 82.94 95 ASP A O 1
ATOM 702 N N . ARG A 1 96 ? 23.878 -11.154 -21.432 1.00 81.81 96 ARG A N 1
ATOM 703 C CA . ARG A 1 96 ? 23.756 -11.855 -20.151 1.00 81.81 96 ARG A CA 1
ATOM 704 C C . ARG A 1 96 ? 22.284 -12.167 -19.854 1.00 81.81 96 ARG A C 1
ATOM 706 O O . ARG A 1 96 ? 21.391 -11.497 -20.364 1.00 81.81 96 ARG A O 1
ATOM 713 N N . PRO A 1 97 ? 21.988 -13.149 -18.992 1.00 77.12 97 PRO A N 1
ATOM 714 C CA . PRO A 1 97 ? 20.647 -13.320 -18.441 1.00 77.12 97 PRO A CA 1
ATOM 715 C C . PRO A 1 97 ? 20.295 -12.173 -17.488 1.00 77.12 97 PRO A C 1
ATOM 717 O O . PRO A 1 97 ? 21.160 -11.703 -16.747 1.00 77.12 97 PRO A O 1
ATOM 720 N N . ALA A 1 98 ? 19.027 -11.753 -17.478 1.00 79.25 98 ALA A N 1
ATOM 721 C CA . ALA A 1 98 ? 18.560 -10.719 -16.558 1.00 79.25 98 ALA A CA 1
ATOM 722 C C . ALA A 1 98 ? 18.771 -11.149 -15.091 1.00 79.25 98 ALA A C 1
ATOM 724 O O . ALA A 1 98 ? 18.505 -12.310 -14.752 1.00 79.25 98 ALA A O 1
ATOM 725 N N . PRO A 1 99 ? 19.220 -10.241 -14.206 1.00 77.31 99 PRO A N 1
ATOM 726 C CA . PRO A 1 99 ? 19.448 -10.569 -12.807 1.00 77.31 99 PRO A CA 1
ATOM 727 C C . PRO A 1 99 ? 18.144 -11.007 -12.108 1.00 77.31 99 PRO A C 1
ATOM 729 O O . PRO A 1 99 ? 17.053 -10.524 -12.439 1.00 77.31 99 PRO A O 1
ATOM 732 N N . PRO A 1 100 ? 18.219 -11.947 -11.143 1.00 77.44 100 PRO A N 1
ATOM 733 C CA . PRO A 1 100 ? 17.046 -12.412 -10.412 1.00 77.44 100 PRO A CA 1
ATOM 734 C C . PRO A 1 100 ? 16.411 -11.261 -9.616 1.00 77.44 100 PRO A C 1
ATOM 736 O O . PRO A 1 100 ? 17.115 -10.338 -9.204 1.00 77.44 100 PRO A O 1
ATOM 739 N N . PRO A 1 101 ? 15.087 -11.304 -9.369 1.00 73.00 101 PRO A N 1
ATOM 740 C CA . PRO A 1 101 ? 14.411 -10.250 -8.624 1.00 73.00 101 PRO A CA 1
ATOM 741 C C . PRO A 1 101 ? 15.045 -10.106 -7.239 1.00 73.00 101 PRO A C 1
ATOM 743 O O . PRO A 1 101 ? 15.017 -11.036 -6.432 1.00 73.00 101 PRO A O 1
ATOM 746 N N . THR A 1 102 ? 15.622 -8.940 -6.960 1.00 65.69 102 THR A N 1
ATOM 747 C CA . THR A 1 102 ? 16.167 -8.639 -5.639 1.00 65.69 102 THR A CA 1
ATOM 748 C C . THR A 1 102 ? 15.015 -8.372 -4.680 1.00 65.69 102 THR A C 1
ATOM 750 O O . THR A 1 102 ? 14.216 -7.471 -4.924 1.00 65.69 102 THR A O 1
ATOM 753 N N . SER A 1 103 ? 14.924 -9.177 -3.619 1.00 54.38 103 SER A N 1
ATOM 754 C CA . SER A 1 103 ? 13.994 -8.956 -2.501 1.00 54.38 103 SER A CA 1
ATOM 755 C C . SER A 1 103 ? 14.493 -7.875 -1.543 1.00 54.38 103 SER A C 1
ATOM 757 O O . SER A 1 103 ? 15.736 -7.693 -1.432 1.00 54.38 103 SER A O 1
#

pLDDT: mean 83.9, std 10.23, range [49.91, 96.56]

Secondary structure (DSSP, 8-state):
---GGG-HHHHHHHS-TTTTHHHH-HHHHHHHHHHHHHHHHHHHHHHHHHTT-HHHHHHHHHHHHHHHHHHHHHHHHHHHHHHHHHHHHHHHH-SSPPPPPP-

Organism: NCBI:txid1389713

Sequence (103 aa):
MDDPRTDPVDHDRTTRQHAGEAMKNGANSVGIAAVGIGVTALITGLFAFATGNPGVGTGAVVIAVLVIAAGLAWLRRTHNRVRAVELRWHDAHSDRPAPPPTS

Foldseek 3Di:
DDDPVPPPVVCVVPDDPCPCVCPPVPQLVQLVVLLVVLVVLQVVLVVCVVVVNNVSSVVSNVSSVVSNVVSVVSNVVVVVVVVVVQQVCCVVPPPDDRDDDDD